Protein AF-A0A609JGU9-F1 (afdb_monomer_lite)

Sequence (105 aa):
IDTYLKVILIIKATEAFLKVETEKYTPDPKTTTNIKYYVAMVAAIKYLGTKDNILQELSTINQINIDNAIFNESLDIVLAHYHKLGGDDQVAKGAALTPAILASL

pLDDT: mean 90.78, std 7.27, range [61.84, 97.81]

Radius of gyration: 13.35 Å; chains: 1; bounding box: 33×25×35 Å

Organism: Salmonella derby (NCBI:txid28144)

Secondary structure (DSSP, 8-state):
--HHHHHHHHHHHHHHHHHH--SS----HHHHHHHHHHHHHHHHHHHHT-SSSHHHHHHH-SS----HHHHHHHHHHHHHHHHHTT-SHHHHHSTTHHHHHHTT-

Structure (mmCIF, N/CA/C/O backbone):
data_AF-A0A609JGU9-F1
#
_entry.id   AF-A0A609JGU9-F1
#
loop_
_atom_site.group_PDB
_atom_site.id
_atom_site.type_symbol
_atom_site.label_atom_id
_atom_site.label_alt_id
_atom_site.label_comp_id
_atom_site.label_asym_id
_atom_site.label_entity_id
_atom_site.label_seq_id
_atom_site.pdbx_PDB_ins_code
_atom_site.Cartn_x
_atom_site.Cartn_y
_atom_site.Cartn_z
_atom_site.occupancy
_atom_site.B_iso_or_equiv
_atom_site.auth_seq_id
_atom_site.auth_comp_id
_atom_site.auth_asym_id
_atom_site.auth_atom_id
_atom_site.pdbx_PDB_model_num
ATOM 1 N N . ILE A 1 1 ? -14.105 7.893 14.777 1.00 61.84 1 ILE A N 1
ATOM 2 C CA . ILE A 1 1 ? -13.543 8.441 13.517 1.00 61.84 1 ILE A CA 1
ATOM 3 C C . ILE A 1 1 ? -14.277 7.782 12.363 1.00 61.84 1 ILE A C 1
ATOM 5 O O . ILE A 1 1 ? -14.367 6.558 12.354 1.00 61.84 1 ILE A O 1
ATOM 9 N N . ASP A 1 2 ? -14.816 8.588 11.452 1.00 86.06 2 ASP A N 1
ATOM 10 C CA . ASP A 1 2 ? -15.476 8.130 10.227 1.00 86.06 2 ASP A CA 1
ATOM 11 C C . ASP A 1 2 ? -14.539 7.227 9.392 1.00 86.06 2 ASP A C 1
ATOM 13 O O . ASP A 1 2 ? -13.338 7.500 9.300 1.00 86.06 2 ASP A O 1
ATOM 17 N N . THR A 1 3 ? -15.049 6.136 8.813 1.00 88.56 3 THR A N 1
ATOM 18 C CA . THR A 1 3 ? -14.246 5.184 8.022 1.00 88.56 3 THR A CA 1
ATOM 19 C C . THR A 1 3 ? -13.490 5.872 6.881 1.00 88.56 3 THR A C 1
ATOM 21 O O . THR A 1 3 ? -12.326 5.548 6.645 1.00 88.56 3 THR A O 1
ATOM 24 N N . TYR A 1 4 ? -14.074 6.888 6.240 1.00 90.19 4 TYR A N 1
ATOM 25 C CA . TYR A 1 4 ? -13.397 7.665 5.201 1.00 90.19 4 TYR A CA 1
ATOM 26 C C . TYR A 1 4 ? -12.193 8.435 5.749 1.00 90.19 4 TYR A C 1
ATOM 28 O O . TYR A 1 4 ? -11.140 8.482 5.112 1.00 90.19 4 TYR A O 1
ATOM 36 N N . LEU A 1 5 ? -12.301 8.983 6.963 1.00 92.19 5 LEU A N 1
ATOM 37 C CA . LEU A 1 5 ? -11.185 9.669 7.612 1.00 92.19 5 LEU A CA 1
ATOM 38 C C . LEU A 1 5 ? -10.036 8.695 7.917 1.00 92.19 5 LEU A C 1
ATOM 40 O O . LEU A 1 5 ? -8.876 9.044 7.708 1.00 92.19 5 LEU A O 1
ATOM 44 N N . LYS A 1 6 ? -10.332 7.456 8.334 1.00 93.56 6 LYS A N 1
ATOM 45 C CA . LYS A 1 6 ? -9.305 6.414 8.546 1.00 93.56 6 LYS A CA 1
ATOM 46 C C . LYS A 1 6 ? -8.574 6.066 7.253 1.00 93.56 6 LYS A C 1
ATOM 48 O O . LYS A 1 6 ? -7.348 6.027 7.248 1.00 93.56 6 LYS A O 1
ATOM 53 N N . VAL A 1 7 ? -9.308 5.888 6.155 1.00 94.44 7 VAL A N 1
ATOM 54 C CA . VAL A 1 7 ? -8.717 5.627 4.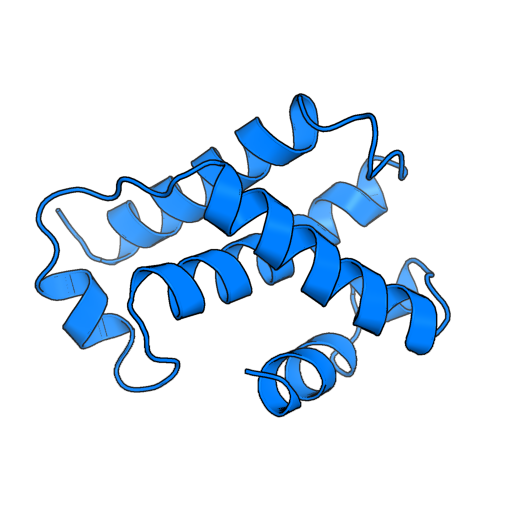832 1.00 94.44 7 VAL A CA 1
ATOM 55 C C . VAL A 1 7 ? -7.777 6.764 4.422 1.00 94.44 7 VAL A C 1
ATOM 57 O O . VAL A 1 7 ? -6.642 6.514 4.020 1.00 94.44 7 VAL A O 1
ATOM 60 N N . ILE A 1 8 ? -8.201 8.021 4.593 1.00 94.88 8 ILE A N 1
ATOM 61 C CA . ILE A 1 8 ? -7.361 9.190 4.294 1.00 94.88 8 ILE A CA 1
ATOM 62 C C . ILE A 1 8 ? -6.091 9.198 5.155 1.00 94.88 8 ILE A C 1
ATOM 64 O O . ILE A 1 8 ? -5.013 9.500 4.644 1.00 94.88 8 ILE A O 1
ATOM 68 N N . LEU A 1 9 ? -6.185 8.853 6.443 1.00 94.94 9 LEU A N 1
ATOM 69 C CA . LEU A 1 9 ? -5.020 8.783 7.331 1.00 94.94 9 LEU A CA 1
ATOM 70 C C . LEU A 1 9 ? -4.010 7.722 6.877 1.00 94.94 9 LEU A C 1
ATOM 72 O O . LEU A 1 9 ? -2.815 8.011 6.862 1.00 94.94 9 LEU A O 1
ATOM 76 N N . ILE A 1 10 ? -4.473 6.546 6.441 1.00 96.44 10 ILE A N 1
ATOM 77 C CA . ILE A 1 10 ? -3.605 5.488 5.898 1.00 96.44 10 ILE A CA 1
ATOM 78 C C . ILE A 1 10 ? -2.883 5.977 4.636 1.00 96.44 10 ILE A C 1
ATOM 80 O O . ILE A 1 10 ? -1.666 5.827 4.519 1.00 96.44 10 ILE A O 1
ATOM 84 N N . ILE A 1 11 ? -3.603 6.617 3.709 1.00 96.25 11 ILE A N 1
ATOM 85 C CA . ILE A 1 11 ? -3.010 7.148 2.471 1.00 96.25 11 ILE A CA 1
ATOM 86 C C . ILE A 1 11 ? -1.964 8.224 2.790 1.00 96.25 11 ILE A C 1
ATOM 88 O O . ILE A 1 11 ? -0.868 8.197 2.233 1.00 96.25 11 ILE A O 1
ATOM 92 N N . LYS A 1 12 ? -2.264 9.150 3.711 1.00 95.06 12 LYS A N 1
ATOM 93 C CA . LYS A 1 12 ? -1.318 10.200 4.124 1.00 95.06 12 LYS A CA 1
ATOM 94 C C . LYS A 1 12 ? -0.073 9.629 4.799 1.00 95.06 12 LYS A C 1
ATOM 96 O O . LYS A 1 12 ? 1.021 10.119 4.536 1.00 95.06 12 LYS A O 1
ATOM 101 N N . ALA A 1 13 ? -0.233 8.618 5.651 1.00 95.75 13 ALA A N 1
ATOM 102 C CA . ALA A 1 13 ? 0.889 7.933 6.285 1.00 95.75 13 ALA A CA 1
ATOM 103 C C . ALA A 1 13 ? 1.765 7.225 5.242 1.00 95.75 13 ALA A C 1
ATOM 105 O O . ALA A 1 13 ? 2.982 7.372 5.266 1.00 95.75 13 ALA A O 1
ATOM 106 N N . THR A 1 14 ? 1.140 6.565 4.264 1.00 96.19 14 THR A N 1
ATOM 107 C CA . THR A 1 14 ? 1.847 5.926 3.144 1.00 96.19 14 THR A CA 1
ATOM 108 C C . THR A 1 14 ? 2.630 6.947 2.319 1.00 96.19 14 THR A C 1
ATOM 110 O O . THR A 1 14 ? 3.791 6.728 1.993 1.00 96.19 14 THR A O 1
ATOM 113 N N . GLU A 1 15 ? 2.026 8.093 1.996 1.00 93.44 15 GLU A N 1
ATOM 114 C CA . GLU A 1 15 ? 2.710 9.160 1.261 1.00 93.44 15 GLU A CA 1
ATOM 115 C C . GLU A 1 15 ? 3.890 9.741 2.053 1.00 93.44 15 GLU A C 1
ATOM 117 O O . GLU A 1 15 ? 4.942 10.008 1.475 1.00 93.44 15 GLU A O 1
ATOM 122 N N . ALA A 1 16 ? 3.731 9.936 3.364 1.00 92.88 16 ALA A N 1
ATOM 123 C CA . ALA A 1 16 ? 4.815 10.395 4.225 1.00 92.88 16 ALA A CA 1
ATOM 124 C C . ALA A 1 16 ? 5.970 9.383 4.257 1.00 92.88 16 ALA A C 1
ATOM 126 O O . ALA A 1 16 ? 7.120 9.785 4.108 1.00 92.88 16 ALA A O 1
ATOM 127 N N . PHE A 1 17 ? 5.654 8.091 4.374 1.00 93.75 17 PHE A N 1
ATOM 128 C CA . PHE A 1 17 ? 6.624 7.000 4.310 1.00 93.75 17 PHE A CA 1
ATOM 129 C C . PHE A 1 17 ? 7.394 6.994 2.980 1.00 93.75 17 PHE A C 1
ATOM 131 O O . PHE A 1 17 ? 8.618 7.060 2.985 1.00 93.75 17 PHE A O 1
ATOM 138 N N . LEU A 1 18 ? 6.704 7.024 1.836 1.00 91.31 18 LEU A N 1
ATOM 1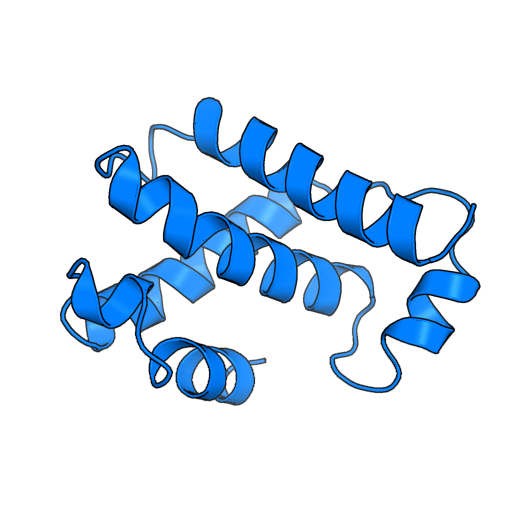39 C CA . LEU A 1 18 ? 7.354 6.991 0.517 1.00 91.31 18 LEU A CA 1
ATOM 140 C C . LEU A 1 18 ? 8.221 8.225 0.217 1.00 91.31 18 LEU A C 1
ATOM 142 O O . LEU A 1 18 ? 9.085 8.164 -0.649 1.00 91.31 18 LEU A O 1
ATOM 146 N N . LYS A 1 19 ? 7.989 9.359 0.892 1.00 87.81 19 LYS A N 1
ATOM 147 C CA . LYS A 1 19 ? 8.838 10.556 0.756 1.00 87.81 19 LYS A CA 1
ATOM 148 C C . LYS A 1 19 ? 10.164 10.435 1.501 1.00 87.81 19 LYS A C 1
ATOM 150 O O . LYS A 1 19 ? 11.114 11.113 1.120 1.00 87.81 19 LYS A O 1
ATOM 155 N N . VAL A 1 20 ? 10.201 9.653 2.580 1.00 87.12 20 VAL A N 1
ATOM 156 C CA . VAL A 1 20 ? 11.406 9.467 3.402 1.00 87.12 20 VAL A CA 1
ATOM 157 C C . VAL A 1 20 ? 12.166 8.198 3.032 1.00 87.12 20 VAL A C 1
ATOM 159 O O . VAL A 1 20 ? 13.383 8.169 3.176 1.00 87.12 20 VAL A O 1
ATOM 162 N N . GLU A 1 21 ? 11.467 7.177 2.534 1.00 80.69 21 GLU A N 1
ATOM 163 C CA . GLU A 1 21 ? 12.049 5.913 2.092 1.00 80.69 21 GLU A CA 1
ATOM 164 C C . GLU A 1 21 ? 12.680 6.072 0.704 1.00 80.69 21 GLU A C 1
ATOM 166 O O . GLU A 1 21 ? 12.010 5.947 -0.320 1.00 80.69 21 GLU A O 1
ATOM 171 N N . THR A 1 22 ? 13.972 6.395 0.681 1.00 74.62 22 THR A N 1
ATOM 172 C CA . THR A 1 22 ? 14.746 6.619 -0.549 1.00 74.62 22 THR A CA 1
ATOM 173 C C . THR A 1 22 ? 15.710 5.480 -0.871 1.00 74.62 22 THR A C 1
ATOM 175 O O . THR A 1 22 ? 16.221 5.438 -1.991 1.00 74.62 22 THR A O 1
ATOM 178 N N . GLU A 1 23 ? 15.943 4.550 0.062 1.00 74.12 23 GLU A N 1
ATOM 179 C CA . GLU A 1 23 ? 16.901 3.451 -0.108 1.00 74.12 23 GLU A CA 1
ATOM 180 C C . GLU A 1 23 ? 16.318 2.336 -0.977 1.00 74.12 23 GLU A C 1
ATOM 182 O O . GLU A 1 23 ? 16.995 1.806 -1.858 1.00 74.12 23 GLU A O 1
ATOM 187 N N . LYS A 1 24 ? 15.045 1.997 -0.757 1.00 68.25 24 LYS A N 1
ATOM 188 C CA . LYS A 1 24 ? 14.362 0.921 -1.492 1.00 68.25 24 LYS A CA 1
ATOM 189 C C . LYS A 1 24 ? 13.652 1.380 -2.761 1.00 68.25 24 LYS A C 1
ATOM 191 O O . LYS A 1 24 ? 13.291 0.558 -3.603 1.00 68.25 24 LYS A O 1
ATOM 196 N N . TYR A 1 25 ? 13.389 2.678 -2.885 1.00 69.56 25 TYR A N 1
ATOM 197 C CA . TYR A 1 25 ? 12.460 3.207 -3.876 1.00 69.56 25 TYR A CA 1
ATOM 198 C C . TYR A 1 25 ? 12.865 4.622 -4.294 1.00 69.56 25 TYR A C 1
ATOM 200 O O . TYR A 1 25 ? 12.727 5.575 -3.535 1.00 69.56 25 TYR A O 1
ATOM 208 N N . THR A 1 26 ? 13.351 4.780 -5.528 1.00 71.00 26 THR A N 1
ATOM 209 C CA . THR A 1 26 ? 13.633 6.105 -6.117 1.00 71.00 26 THR A CA 1
ATOM 210 C C . THR A 1 26 ? 12.961 6.325 -7.481 1.00 71.00 26 THR A C 1
ATOM 212 O O . THR A 1 26 ? 13.639 6.658 -8.454 1.00 71.00 26 THR A O 1
ATOM 215 N N . PRO A 1 27 ? 11.646 6.125 -7.644 1.00 67.69 27 PRO A N 1
ATOM 216 C CA . PRO A 1 27 ? 11.010 6.390 -8.921 1.00 67.69 27 PRO A CA 1
ATOM 217 C C . PRO A 1 27 ? 10.533 7.828 -9.036 1.00 67.69 27 PRO A C 1
ATOM 219 O O . PRO A 1 27 ? 10.449 8.599 -8.077 1.00 67.69 27 PRO A O 1
ATOM 222 N N . ASP A 1 28 ? 10.198 8.176 -10.269 1.00 79.31 28 ASP A N 1
ATOM 223 C CA . ASP A 1 28 ? 9.730 9.498 -10.610 1.00 79.31 28 ASP A CA 1
ATOM 224 C C . ASP A 1 28 ? 8.396 9.837 -9.900 1.00 79.31 28 ASP A C 1
ATOM 226 O O . ASP A 1 28 ? 7.625 8.948 -9.509 1.00 79.31 28 ASP A O 1
ATOM 230 N N . PRO A 1 29 ? 8.068 11.133 -9.753 1.00 77.56 29 PRO A N 1
ATOM 231 C CA . PRO A 1 29 ? 6.859 11.568 -9.056 1.00 77.56 29 PRO A CA 1
ATOM 232 C C . PRO A 1 29 ? 5.546 10.961 -9.582 1.00 77.56 29 PRO A C 1
ATOM 234 O O . PRO A 1 29 ? 4.594 10.812 -8.806 1.00 77.56 29 PRO A O 1
ATOM 237 N N . LYS A 1 30 ? 5.460 10.606 -10.876 1.00 79.06 30 LYS A N 1
ATOM 238 C CA . LYS A 1 30 ? 4.243 10.019 -11.460 1.00 79.06 30 LYS A CA 1
ATOM 239 C C . LYS A 1 30 ? 4.068 8.585 -10.983 1.00 79.06 30 LYS A C 1
ATOM 241 O O . LYS A 1 30 ? 2.999 8.246 -10.478 1.00 79.06 30 LYS A O 1
ATOM 246 N N . THR A 1 31 ? 5.124 7.783 -11.055 1.00 79.62 31 THR A N 1
ATOM 247 C CA . THR A 1 31 ? 5.112 6.397 -10.573 1.00 79.62 31 THR A CA 1
ATOM 248 C C . THR A 1 31 ? 4.831 6.342 -9.069 1.00 79.62 31 THR A C 1
ATOM 250 O O . THR A 1 31 ? 3.953 5.596 -8.640 1.00 79.62 31 THR A O 1
ATOM 253 N N . THR A 1 32 ? 5.445 7.222 -8.268 1.00 82.38 32 THR A N 1
ATOM 254 C CA . THR A 1 32 ? 5.146 7.369 -6.827 1.00 82.38 32 THR A CA 1
ATOM 255 C C . THR A 1 32 ? 3.682 7.696 -6.548 1.00 82.38 32 THR A C 1
ATOM 257 O O . THR A 1 32 ? 3.087 7.140 -5.624 1.00 82.38 32 THR A O 1
ATOM 260 N N . THR A 1 33 ? 3.064 8.546 -7.369 1.00 85.12 33 THR A N 1
ATOM 261 C CA . THR A 1 33 ? 1.638 8.876 -7.229 1.00 85.12 33 THR A CA 1
ATOM 262 C C . THR A 1 33 ? 0.738 7.666 -7.451 1.00 85.12 33 THR A C 1
ATOM 264 O O . THR A 1 33 ? -0.290 7.560 -6.786 1.00 85.12 33 THR A O 1
ATOM 267 N N . ASN A 1 34 ? 1.117 6.755 -8.344 1.00 89.19 34 ASN A N 1
ATOM 268 C CA . ASN A 1 34 ? 0.318 5.577 -8.660 1.00 89.19 34 ASN A CA 1
ATOM 269 C C . ASN A 1 34 ? 0.560 4.447 -7.647 1.00 89.19 34 ASN A C 1
ATOM 271 O O . ASN A 1 34 ? -0.387 3.915 -7.072 1.00 89.19 34 ASN A O 1
ATOM 275 N N . ILE A 1 35 ? 1.829 4.148 -7.347 1.00 91.62 35 ILE A N 1
ATOM 276 C CA . ILE A 1 35 ? 2.239 3.070 -6.435 1.00 91.62 35 ILE A CA 1
ATOM 277 C C . ILE A 1 35 ? 1.728 3.285 -5.005 1.00 91.62 35 ILE A C 1
ATOM 279 O O . ILE A 1 35 ? 1.359 2.312 -4.345 1.00 91.62 35 ILE A O 1
ATOM 283 N N . LYS A 1 36 ? 1.611 4.536 -4.530 1.00 93.88 36 LYS A N 1
ATOM 284 C CA . LYS A 1 36 ? 1.162 4.823 -3.153 1.00 93.88 36 LYS A CA 1
ATOM 285 C C . LYS A 1 36 ? -0.179 4.185 -2.796 1.00 93.88 36 LYS A C 1
ATOM 287 O O . LYS A 1 36 ? -0.372 3.799 -1.649 1.00 93.88 36 LYS A O 1
ATOM 292 N N . TYR A 1 37 ? -1.102 4.062 -3.751 1.00 94.81 37 TYR A N 1
ATOM 293 C CA . TYR A 1 37 ? -2.418 3.477 -3.490 1.00 94.81 37 TYR A CA 1
ATOM 294 C C . TYR A 1 37 ? -2.332 1.966 -3.273 1.00 94.81 37 TYR A C 1
ATOM 296 O O . TYR A 1 37 ? -3.019 1.432 -2.406 1.00 94.81 37 TYR A O 1
ATOM 304 N N . TYR A 1 38 ? -1.438 1.293 -3.996 1.00 96.06 38 TYR A N 1
ATOM 305 C CA . TYR A 1 38 ? -1.171 -0.129 -3.806 1.00 96.06 38 TYR A CA 1
ATOM 306 C C . TYR A 1 38 ? -0.458 -0.372 -2.479 1.00 96.06 38 TYR A C 1
ATOM 308 O O . TYR A 1 38 ? -0.874 -1.243 -1.724 1.00 96.06 38 TYR A O 1
ATOM 316 N N . VAL A 1 39 ? 0.548 0.440 -2.138 1.00 96.38 39 VAL A N 1
ATOM 317 C CA . VAL A 1 39 ? 1.239 0.325 -0.842 1.00 96.38 39 VAL A CA 1
ATOM 318 C C . VAL A 1 39 ? 0.265 0.574 0.310 1.00 96.38 39 VAL A C 1
ATOM 320 O O . VAL A 1 39 ? 0.243 -0.204 1.258 1.00 96.38 39 VAL A O 1
ATOM 323 N N . ALA A 1 40 ? -0.605 1.584 0.205 1.00 97.25 40 ALA A N 1
ATOM 324 C CA . ALA A 1 40 ? -1.637 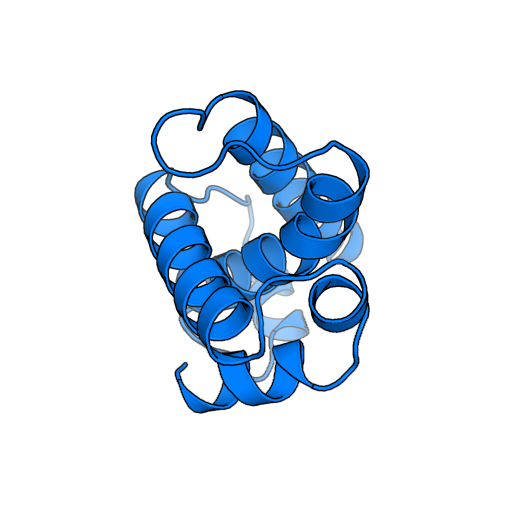1.859 1.204 1.00 97.25 40 ALA A CA 1
ATOM 325 C C . ALA A 1 40 ? -2.628 0.694 1.348 1.00 97.25 40 ALA A C 1
ATOM 327 O O . ALA A 1 40 ? -3.015 0.351 2.463 1.00 97.25 40 ALA 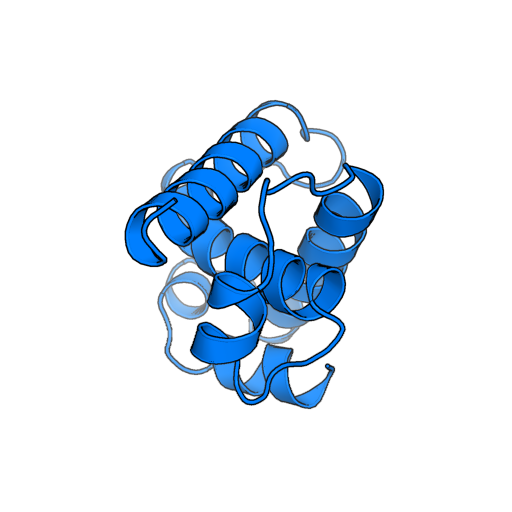A O 1
ATOM 328 N N . MET A 1 41 ? -3.019 0.070 0.232 1.00 96.69 41 MET A N 1
ATOM 329 C CA . MET A 1 41 ? -3.887 -1.108 0.223 1.00 96.69 41 MET A CA 1
ATOM 330 C C . MET A 1 41 ? -3.231 -2.290 0.945 1.00 96.69 41 MET A C 1
ATOM 332 O O . MET A 1 41 ? -3.843 -2.859 1.846 1.00 96.69 41 MET A O 1
ATOM 336 N N . VAL A 1 42 ? -1.992 -2.644 0.589 1.00 97.75 42 VAL A N 1
ATOM 337 C CA . VAL A 1 42 ? -1.271 -3.753 1.235 1.00 97.75 42 VAL A CA 1
ATOM 338 C C . VAL A 1 42 ? -1.042 -3.460 2.717 1.00 97.75 42 VAL A C 1
ATOM 340 O O . VAL A 1 42 ? -1.308 -4.322 3.553 1.00 97.75 42 VAL A O 1
ATOM 343 N N . ALA A 1 43 ? -0.650 -2.231 3.059 1.00 97.81 43 ALA A N 1
ATOM 344 C CA . ALA A 1 43 ? -0.436 -1.826 4.443 1.00 97.81 43 ALA A CA 1
ATOM 345 C C . ALA A 1 43 ? -1.723 -1.924 5.266 1.00 97.81 43 ALA A C 1
ATOM 347 O O . ALA A 1 43 ? -1.689 -2.422 6.387 1.00 97.81 43 ALA A O 1
ATOM 348 N N . ALA A 1 44 ? -2.864 -1.511 4.702 1.00 97.06 44 ALA A N 1
ATOM 349 C CA . ALA A 1 44 ? -4.165 -1.655 5.347 1.00 97.06 44 ALA A CA 1
ATOM 350 C C . ALA A 1 44 ? -4.534 -3.128 5.563 1.00 97.06 44 ALA A C 1
ATOM 352 O O . ALA A 1 44 ? -4.884 -3.497 6.677 1.00 97.06 44 ALA A O 1
ATOM 353 N N . ILE A 1 45 ? -4.409 -3.976 4.536 1.00 97.50 45 ILE A N 1
ATOM 354 C CA . ILE A 1 45 ? -4.706 -5.416 4.639 1.00 97.50 45 ILE A CA 1
ATOM 355 C C . ILE A 1 45 ? -3.853 -6.064 5.732 1.00 97.50 45 ILE A C 1
ATOM 357 O O . ILE A 1 45 ? -4.369 -6.778 6.588 1.00 97.50 45 ILE A O 1
ATOM 361 N N . LYS A 1 46 ? -2.549 -5.776 5.743 1.00 96.69 46 LYS A N 1
ATOM 362 C CA . LYS A 1 46 ? -1.620 -6.324 6.736 1.00 96.69 46 LYS A CA 1
ATOM 363 C C . LYS A 1 46 ? -1.894 -5.804 8.141 1.00 96.69 46 LYS A C 1
ATOM 365 O O . LYS A 1 46 ? -1.854 -6.579 9.087 1.00 96.69 46 LYS A O 1
ATOM 370 N N . TYR A 1 47 ? -2.190 -4.514 8.274 1.00 96.56 47 TYR A N 1
ATOM 371 C CA . TYR A 1 47 ? -2.532 -3.900 9.554 1.00 96.56 47 TYR A CA 1
ATOM 372 C C . TYR A 1 47 ? -3.826 -4.469 10.148 1.00 96.56 47 TYR A C 1
ATOM 374 O O . TYR A 1 47 ? -3.900 -4.696 11.351 1.00 96.56 47 TYR A O 1
ATOM 382 N N . LEU A 1 48 ? -4.832 -4.716 9.305 1.00 95.19 48 LEU A N 1
ATOM 383 C CA . LEU A 1 48 ? -6.116 -5.290 9.710 1.00 95.19 48 LEU A CA 1
ATOM 384 C C . LEU A 1 48 ? -6.066 -6.820 9.848 1.00 95.19 48 LEU A C 1
ATOM 386 O O . LEU A 1 48 ? -6.970 -7.409 10.429 1.00 95.19 48 LEU A O 1
ATOM 390 N N . GLY A 1 49 ? -5.035 -7.472 9.304 1.00 95.19 49 GLY A N 1
ATOM 391 C CA . GLY A 1 49 ? -4.907 -8.931 9.281 1.00 95.19 49 GLY A CA 1
ATOM 392 C C . GLY A 1 49 ? -5.900 -9.632 8.348 1.00 95.19 49 GLY A C 1
ATOM 393 O O . GLY A 1 49 ? -6.056 -10.848 8.426 1.00 95.19 49 GLY A O 1
ATOM 394 N N . THR A 1 50 ? -6.585 -8.889 7.477 1.00 94.31 50 THR A N 1
ATOM 395 C CA . THR A 1 50 ? -7.591 -9.419 6.552 1.00 94.31 50 THR A CA 1
ATOM 396 C C . THR A 1 50 ? -7.718 -8.539 5.313 1.00 94.31 50 THR A C 1
ATOM 398 O O . THR A 1 50 ? -7.517 -7.324 5.369 1.00 94.31 50 THR A O 1
ATOM 401 N N . LYS A 1 51 ? -8.087 -9.156 4.187 1.00 94.38 51 LYS A N 1
ATOM 402 C CA . LYS A 1 51 ? -8.531 -8.464 2.964 1.00 94.38 51 LYS A CA 1
ATOM 403 C C . LYS A 1 51 ? -10.052 -8.427 2.808 1.00 94.38 51 LYS A C 1
ATOM 405 O O . LYS A 1 51 ? -10.565 -7.688 1.971 1.00 94.38 51 LYS A O 1
ATOM 410 N N . ASP A 1 52 ? -10.758 -9.182 3.641 1.00 94.06 52 ASP A N 1
ATOM 411 C CA . ASP A 1 52 ? -12.212 -9.283 3.671 1.00 94.06 52 ASP A CA 1
ATOM 412 C C . ASP A 1 52 ? -12.791 -8.384 4.770 1.00 94.06 52 ASP A C 1
ATOM 414 O O . ASP A 1 52 ? -12.143 -8.128 5.784 1.00 94.06 52 ASP A O 1
ATOM 418 N N . ASN A 1 53 ? -14.023 -7.900 4.581 1.00 93.44 53 ASN A N 1
ATOM 419 C CA . ASN A 1 53 ? -14.750 -7.062 5.549 1.00 93.44 53 ASN A CA 1
ATOM 420 C C . ASN A 1 53 ? -13.994 -5.799 6.024 1.00 93.44 53 ASN A C 1
ATOM 422 O O . ASN A 1 53 ? -14.264 -5.280 7.106 1.00 93.44 53 ASN A O 1
ATOM 426 N N . ILE A 1 54 ? -13.107 -5.244 5.186 1.00 91.88 54 ILE A N 1
ATOM 427 C CA . ILE A 1 54 ? -12.252 -4.078 5.491 1.00 91.88 54 ILE A CA 1
ATOM 428 C C . ILE A 1 54 ? -13.026 -2.911 6.123 1.00 91.88 54 ILE A C 1
ATOM 430 O O . ILE A 1 54 ? -12.538 -2.285 7.058 1.00 91.88 54 ILE A O 1
ATOM 434 N N . LEU A 1 55 ? -14.232 -2.595 5.635 1.00 91.38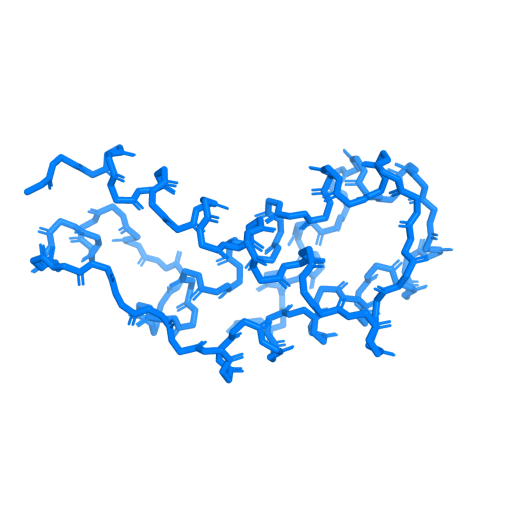 55 LEU A N 1
ATOM 435 C CA . LEU A 1 55 ? -15.030 -1.486 6.176 1.00 91.38 55 LEU A CA 1
ATOM 436 C C . LEU A 1 55 ? -15.469 -1.736 7.622 1.00 91.38 55 LEU A C 1
ATOM 438 O O . LEU A 1 55 ? -15.478 -0.803 8.427 1.00 91.38 55 LEU A O 1
ATOM 442 N N . GLN A 1 56 ? -15.821 -2.982 7.943 1.00 92.44 56 GLN A N 1
ATOM 443 C CA . GLN A 1 56 ? -16.201 -3.377 9.290 1.00 92.44 56 GLN A CA 1
ATOM 444 C C . GLN A 1 56 ? -14.984 -3.34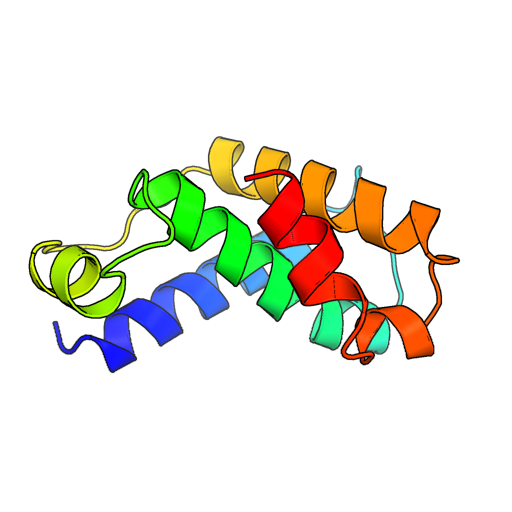0 10.211 1.00 92.44 56 GLN A C 1
ATOM 446 O O . GLN A 1 56 ? -15.051 -2.682 11.245 1.00 92.44 56 GLN A O 1
ATOM 451 N N . GLU A 1 57 ? -13.857 -3.925 9.805 1.00 94.25 57 GLU A N 1
ATOM 452 C CA . GLU A 1 57 ? -12.618 -3.897 10.596 1.00 94.25 57 GLU A CA 1
ATOM 453 C C . GLU A 1 57 ? -12.101 -2.472 10.813 1.00 94.25 57 GLU A C 1
ATOM 455 O O . GLU A 1 57 ? -11.772 -2.069 11.924 1.00 94.25 57 GLU A O 1
ATOM 460 N N . LEU A 1 58 ? -12.128 -1.626 9.782 1.00 92.31 58 LEU A N 1
ATOM 461 C CA . LEU A 1 58 ? -11.786 -0.219 9.960 1.00 92.31 58 LEU A CA 1
ATOM 462 C C . LEU A 1 58 ? -12.723 0.465 10.949 1.00 92.31 58 LEU A C 1
ATOM 464 O O . LEU A 1 58 ? -12.264 1.334 11.685 1.00 92.31 58 LEU A O 1
ATOM 468 N N . SER A 1 59 ? -14.010 0.110 10.992 1.00 91.25 59 SER A N 1
ATOM 469 C CA . SER A 1 59 ? -14.974 0.734 11.903 1.00 91.25 59 SER A CA 1
ATOM 470 C C . SER A 1 59 ? -14.666 0.451 13.379 1.00 91.25 59 SER A C 1
ATOM 472 O O . SER A 1 59 ? -14.851 1.353 14.199 1.00 91.25 59 SER A O 1
ATOM 474 N N . THR A 1 60 ? -14.110 -0.724 13.701 1.00 91.31 60 THR A N 1
ATOM 475 C CA . THR A 1 60 ? -13.795 -1.147 15.079 1.00 91.31 60 THR A CA 1
ATOM 476 C C . THR A 1 60 ? -12.516 -0.504 15.624 1.00 91.31 60 THR A C 1
ATOM 478 O O . THR A 1 60 ? -12.345 -0.396 16.838 1.00 91.31 60 THR A O 1
ATOM 481 N N . ILE A 1 61 ? -11.632 -0.010 14.751 1.00 91.12 61 ILE A N 1
ATOM 482 C CA . ILE A 1 61 ? -10.370 0.618 15.157 1.00 91.12 61 ILE A CA 1
ATOM 483 C C . ILE A 1 61 ? -10.580 2.060 15.624 1.00 91.12 61 ILE A C 1
ATOM 485 O O . ILE A 1 61 ? -11.086 2.910 14.893 1.00 91.12 61 ILE A O 1
ATOM 489 N N . ASN A 1 62 ? -10.121 2.390 16.829 1.00 87.88 62 ASN A N 1
ATOM 490 C CA . ASN A 1 62 ? -10.248 3.750 17.363 1.00 87.88 62 ASN A CA 1
ATOM 491 C C . ASN A 1 62 ? -9.243 4.733 16.745 1.00 87.88 62 ASN A C 1
ATOM 493 O O . ASN A 1 62 ? -9.598 5.880 16.462 1.00 87.88 62 ASN A O 1
ATOM 497 N N . GLN A 1 63 ? -8.014 4.279 16.490 1.00 89.00 63 GLN A N 1
ATOM 498 C CA . GLN A 1 63 ? -6.920 5.087 15.956 1.00 89.00 63 GLN A CA 1
ATOM 499 C C . GLN A 1 63 ? -6.074 4.264 14.983 1.00 89.00 63 GLN A C 1
ATOM 501 O O . GLN A 1 63 ? -5.675 3.150 15.304 1.00 89.00 63 GLN A O 1
ATOM 506 N N . ILE A 1 64 ? -5.776 4.834 13.814 1.00 92.38 64 ILE A N 1
ATOM 507 C CA . ILE A 1 64 ? -4.858 4.232 12.842 1.00 92.38 64 ILE A CA 1
ATOM 508 C C . ILE A 1 64 ? -3.423 4.476 13.304 1.00 92.38 64 ILE A C 1
ATOM 510 O O . ILE A 1 64 ? -3.002 5.628 13.416 1.00 92.38 64 ILE A O 1
ATOM 514 N N . ASN A 1 65 ? -2.686 3.397 13.552 1.00 91.50 65 ASN A N 1
ATOM 515 C CA . ASN A 1 65 ? -1.265 3.436 13.881 1.00 91.50 65 ASN A CA 1
ATOM 516 C C . ASN A 1 65 ? -0.548 2.272 13.186 1.00 91.50 65 ASN A C 1
ATOM 518 O O . ASN A 1 65 ? -0.536 1.159 13.706 1.00 91.50 65 ASN A O 1
ATOM 522 N N . ILE A 1 66 ? -0.018 2.524 11.988 1.00 95.38 66 ILE A N 1
ATOM 523 C CA . ILE A 1 66 ? 0.668 1.524 11.164 1.00 95.38 66 ILE A CA 1
ATOM 524 C C . ILE A 1 66 ? 2.175 1.708 11.341 1.00 95.38 66 ILE A C 1
ATOM 526 O O . ILE A 1 66 ? 2.686 2.808 11.140 1.00 95.38 66 ILE A O 1
ATOM 530 N N . ASP A 1 67 ? 2.871 0.634 11.711 1.00 94.44 67 ASP A N 1
ATOM 531 C CA . ASP A 1 67 ? 4.327 0.626 11.863 1.00 94.44 67 ASP A CA 1
ATOM 532 C C . ASP A 1 67 ? 5.028 0.788 10.498 1.00 94.44 67 ASP A C 1
ATOM 534 O O . ASP A 1 67 ? 4.589 0.236 9.484 1.00 94.44 67 ASP A O 1
ATOM 538 N N . ASN A 1 68 ? 6.166 1.485 10.477 1.00 93.75 68 ASN A N 1
ATOM 539 C CA . ASN A 1 68 ? 7.051 1.555 9.316 1.00 93.75 68 ASN A CA 1
ATOM 540 C C . ASN A 1 68 ? 7.509 0.171 8.834 1.00 93.75 68 ASN A C 1
ATOM 542 O O . ASN A 1 68 ? 7.787 0.018 7.648 1.00 93.75 68 ASN A O 1
ATOM 546 N N . ALA A 1 69 ? 7.567 -0.839 9.705 1.00 95.56 69 ALA A N 1
ATOM 547 C CA . ALA A 1 69 ? 7.820 -2.222 9.310 1.00 95.56 69 ALA A CA 1
ATOM 548 C C . ALA A 1 69 ? 6.730 -2.757 8.361 1.00 95.56 69 ALA A C 1
ATOM 550 O O . ALA A 1 69 ? 7.049 -3.367 7.341 1.00 95.56 69 ALA A O 1
ATOM 551 N N . ILE A 1 70 ? 5.453 -2.457 8.638 1.00 97.56 70 ILE A N 1
ATOM 552 C CA . ILE A 1 70 ? 4.332 -2.835 7.764 1.00 97.56 70 ILE A CA 1
ATOM 553 C C . ILE A 1 70 ? 4.434 -2.092 6.434 1.00 97.56 70 ILE A C 1
ATOM 555 O O . ILE A 1 70 ? 4.235 -2.703 5.385 1.00 97.56 70 ILE A O 1
ATOM 559 N N . PHE A 1 71 ? 4.762 -0.797 6.447 1.00 96.94 71 PHE A N 1
ATOM 560 C CA . PHE A 1 71 ? 4.940 -0.033 5.210 1.00 96.94 71 PHE A CA 1
ATOM 561 C C . PHE A 1 71 ? 6.106 -0.543 4.364 1.00 96.94 71 PHE A C 1
ATOM 563 O O . PHE A 1 71 ? 5.950 -0.687 3.154 1.00 96.94 71 PHE A O 1
ATOM 570 N N . ASN A 1 72 ? 7.230 -0.875 4.995 1.00 95.62 72 ASN A N 1
ATOM 571 C CA . ASN A 1 72 ? 8.386 -1.470 4.334 1.00 95.62 72 ASN A CA 1
ATOM 572 C C . ASN A 1 72 ? 8.030 -2.777 3.634 1.00 95.62 72 ASN A C 1
ATOM 574 O O . ASN A 1 72 ? 8.265 -2.921 2.439 1.00 95.62 72 ASN A O 1
ATOM 578 N N . GLU A 1 73 ? 7.412 -3.706 4.359 1.00 96.31 73 GLU A N 1
ATOM 579 C CA . GLU A 1 73 ? 7.012 -4.988 3.786 1.00 96.31 73 GLU A CA 1
ATOM 580 C C . GLU A 1 73 ? 5.956 -4.808 2.682 1.00 96.31 73 GLU A C 1
ATOM 582 O O . GLU A 1 73 ? 5.988 -5.479 1.652 1.00 96.31 73 GLU A O 1
ATOM 587 N N . SER A 1 74 ? 5.038 -3.856 2.862 1.00 97.44 74 SER A N 1
ATOM 588 C CA . SER A 1 74 ? 4.028 -3.520 1.854 1.00 97.44 74 SER A CA 1
ATOM 589 C C . SER A 1 74 ? 4.657 -2.982 0.574 1.00 97.44 74 SER A C 1
ATOM 591 O O . SER A 1 74 ? 4.235 -3.354 -0.520 1.00 97.44 74 SER A O 1
ATOM 593 N N . LEU A 1 75 ? 5.672 -2.126 0.699 1.00 95.69 75 LEU A N 1
ATOM 594 C CA . LEU A 1 75 ? 6.435 -1.617 -0.431 1.00 95.69 75 LEU A CA 1
ATOM 595 C C . LEU A 1 75 ? 7.177 -2.752 -1.141 1.00 95.69 75 LEU A C 1
ATOM 597 O O . LEU A 1 75 ? 7.055 -2.864 -2.357 1.00 95.69 75 LEU A O 1
ATOM 601 N N . ASP A 1 76 ? 7.853 -3.633 -0.401 1.00 95.12 76 ASP A N 1
ATOM 602 C CA . ASP A 1 76 ? 8.582 -4.773 -0.971 1.00 95.12 76 ASP A CA 1
ATOM 603 C C . ASP A 1 76 ? 7.647 -5.680 -1.802 1.00 95.12 76 ASP A C 1
ATOM 605 O O . ASP A 1 76 ? 7.968 -6.037 -2.939 1.00 95.12 76 ASP A O 1
ATOM 609 N N . ILE A 1 77 ? 6.447 -5.986 -1.288 1.00 96.50 77 ILE A N 1
ATOM 610 C CA . ILE A 1 77 ? 5.426 -6.772 -2.006 1.00 96.50 77 ILE A CA 1
ATOM 611 C C . ILE A 1 77 ? 4.989 -6.063 -3.291 1.00 96.50 77 ILE A C 1
ATOM 613 O O . ILE A 1 77 ? 4.934 -6.675 -4.361 1.00 96.50 77 ILE A O 1
ATOM 617 N N . VAL A 1 78 ? 4.667 -4.772 -3.203 1.00 95.56 78 VAL A N 1
ATOM 618 C CA . VAL A 1 78 ? 4.194 -4.002 -4.358 1.00 95.56 78 VAL A CA 1
ATOM 619 C C . VAL A 1 78 ? 5.275 -3.914 -5.431 1.00 95.56 78 VAL A C 1
ATOM 621 O O . VAL A 1 78 ? 4.974 -4.147 -6.602 1.00 95.56 78 VAL A O 1
ATOM 624 N N . LEU A 1 79 ? 6.526 -3.641 -5.053 1.00 93.81 79 LEU A N 1
ATOM 625 C CA . LEU A 1 79 ? 7.644 -3.554 -5.992 1.00 93.81 79 LEU A CA 1
ATOM 626 C C . LEU A 1 79 ? 7.944 -4.889 -6.656 1.00 93.81 79 LEU A C 1
ATOM 628 O O . LEU A 1 79 ? 8.157 -4.922 -7.867 1.00 93.81 79 LEU A O 1
ATOM 632 N N . ALA A 1 80 ? 7.891 -5.994 -5.911 1.00 95.06 80 ALA A N 1
ATOM 633 C CA . ALA A 1 80 ? 8.092 -7.320 -6.480 1.00 95.06 80 ALA A CA 1
ATOM 634 C C . ALA A 1 80 ? 7.106 -7.598 -7.629 1.00 95.06 80 ALA A C 1
ATOM 636 O O . ALA A 1 80 ? 7.516 -8.026 -8.710 1.00 95.06 80 ALA A O 1
ATOM 637 N N . HIS A 1 81 ? 5.815 -7.301 -7.437 1.00 96.00 81 HIS A N 1
ATOM 638 C CA . HIS A 1 81 ? 4.800 -7.490 -8.483 1.00 96.00 81 HIS A CA 1
ATOM 639 C C . HIS A 1 81 ? 4.887 -6.453 -9.596 1.00 96.00 81 HIS A C 1
ATOM 641 O O . HIS A 1 81 ? 4.769 -6.804 -10.768 1.00 96.00 81 HIS A O 1
ATOM 647 N N . TYR A 1 82 ? 5.139 -5.194 -9.246 1.00 94.00 82 TYR A N 1
ATOM 648 C CA . TYR A 1 82 ? 5.322 -4.109 -10.204 1.00 94.00 82 TYR A CA 1
ATOM 649 C C . TYR A 1 82 ? 6.448 -4.422 -11.194 1.00 94.00 82 TYR A C 1
ATOM 651 O O . TYR A 1 82 ? 6.234 -4.398 -12.407 1.00 94.00 82 TYR A O 1
ATOM 659 N N . HIS A 1 83 ? 7.624 -4.800 -10.690 1.00 93.19 83 HIS A N 1
ATOM 660 C CA . HIS A 1 83 ? 8.769 -5.157 -11.523 1.00 93.19 83 HIS A CA 1
ATOM 661 C C . HIS A 1 83 ? 8.540 -6.453 -12.301 1.00 93.19 83 HIS A C 1
ATOM 663 O O . HIS A 1 83 ? 8.897 -6.524 -13.476 1.00 93.19 83 HIS A O 1
ATOM 669 N N . LYS A 1 84 ? 7.877 -7.454 -11.705 1.00 94.75 84 LYS A N 1
ATOM 670 C CA . LYS A 1 84 ? 7.516 -8.700 -12.402 1.00 94.75 84 LYS A CA 1
ATOM 671 C C . LYS A 1 84 ? 6.605 -8.463 -13.611 1.00 94.75 84 LYS A C 1
ATOM 673 O O . LYS A 1 84 ? 6.671 -9.220 -14.576 1.00 94.75 84 LYS A O 1
ATOM 678 N N . LEU A 1 85 ? 5.769 -7.428 -13.565 1.00 93.94 85 LEU A N 1
ATOM 679 C CA . LEU A 1 85 ? 4.868 -7.046 -14.655 1.00 93.94 85 LEU A CA 1
ATOM 680 C C . LEU A 1 85 ? 5.503 -6.087 -15.678 1.00 93.94 85 LEU A C 1
ATOM 682 O O . LEU A 1 85 ? 4.837 -5.725 -16.642 1.00 93.94 85 LEU A O 1
ATOM 686 N N . GLY A 1 86 ? 6.770 -5.699 -15.501 1.00 91.94 86 GLY A N 1
ATOM 687 C CA . GLY A 1 86 ? 7.521 -4.848 -16.434 1.00 91.94 86 GLY A CA 1
ATOM 688 C C . GLY A 1 86 ? 8.028 -3.540 -15.825 1.00 91.94 86 GLY A C 1
ATOM 689 O O . GLY A 1 86 ? 8.987 -2.971 -16.336 1.00 91.94 86 GLY A O 1
ATOM 690 N N . GLY A 1 87 ? 7.458 -3.097 -14.700 1.00 88.50 87 GLY A N 1
ATOM 691 C CA . GLY A 1 87 ? 7.979 -1.967 -13.932 1.00 88.50 87 GLY A CA 1
ATOM 692 C C . GLY A 1 87 ? 7.890 -0.607 -14.631 1.00 88.50 87 GLY A C 1
ATOM 693 O O . GLY A 1 87 ? 8.791 0.215 -14.450 1.00 88.50 87 GLY A O 1
ATOM 694 N N . ASP A 1 88 ? 6.827 -0.360 -15.403 1.00 88.19 88 ASP A N 1
ATOM 695 C CA . ASP A 1 88 ? 6.591 0.910 -16.097 1.00 88.19 88 ASP A CA 1
ATOM 696 C C . ASP A 1 88 ? 5.326 1.660 -15.619 1.00 88.19 88 ASP A C 1
ATOM 698 O O . ASP A 1 88 ? 4.487 1.155 -14.870 1.00 88.19 88 ASP A O 1
ATOM 702 N N . ASP A 1 89 ? 5.161 2.898 -16.090 1.00 85.50 89 ASP A N 1
ATOM 703 C CA . ASP A 1 89 ? 4.015 3.752 -15.749 1.00 85.50 89 ASP A CA 1
ATOM 704 C C . ASP A 1 89 ? 2.658 3.146 -16.175 1.00 85.50 89 ASP A C 1
ATOM 706 O O . ASP A 1 89 ? 1.638 3.431 -15.544 1.00 85.50 89 ASP A O 1
ATOM 710 N N . GLN A 1 90 ? 2.623 2.279 -17.198 1.00 87.62 90 GLN A N 1
ATOM 711 C CA . GLN A 1 90 ? 1.396 1.586 -17.608 1.00 87.62 90 GLN A CA 1
ATOM 712 C C . GLN A 1 90 ? 1.010 0.510 -16.598 1.00 87.62 90 GLN A C 1
ATOM 714 O O . GLN A 1 90 ? -0.163 0.398 -16.250 1.00 87.62 90 GLN A O 1
ATOM 719 N N . VAL A 1 91 ? 1.981 -0.238 -16.072 1.00 90.19 91 VAL A N 1
ATOM 720 C CA . VAL A 1 91 ? 1.765 -1.203 -14.988 1.00 90.19 91 VAL A CA 1
ATOM 721 C C . VAL A 1 91 ? 1.307 -0.487 -13.722 1.00 90.19 91 VAL A C 1
ATOM 723 O O . VAL A 1 91 ? 0.343 -0.925 -13.099 1.00 90.19 91 VAL A O 1
ATOM 726 N N . ALA A 1 92 ? 1.942 0.636 -13.364 1.00 87.69 92 ALA A N 1
ATOM 727 C CA . ALA A 1 92 ? 1.586 1.399 -12.167 1.00 87.69 92 ALA A CA 1
ATOM 728 C C . ALA A 1 92 ? 0.145 1.943 -12.213 1.00 87.69 92 ALA A C 1
ATOM 730 O O . ALA A 1 92 ? -0.474 2.118 -11.170 1.00 87.69 92 ALA A O 1
ATOM 731 N N . LYS A 1 93 ? -0.397 2.218 -13.406 1.00 87.38 93 LYS A N 1
ATOM 732 C CA . LYS A 1 93 ? -1.787 2.673 -13.618 1.00 87.38 93 LYS A CA 1
ATOM 733 C C . LYS A 1 93 ? -2.758 1.538 -13.934 1.00 87.38 93 LYS A C 1
ATOM 735 O O . LYS A 1 93 ? -3.973 1.730 -13.913 1.00 87.38 93 LYS A O 1
ATOM 740 N N . GLY A 1 94 ? -2.220 0.393 -14.331 1.00 84.06 94 GLY A N 1
ATOM 741 C CA . GLY A 1 94 ? -2.954 -0.683 -14.963 1.00 84.06 94 GLY A CA 1
ATOM 742 C C . GLY A 1 94 ? -3.750 -1.517 -13.969 1.00 84.06 94 GLY A C 1
ATOM 743 O O . GLY A 1 94 ? -3.364 -1.729 -12.819 1.00 84.06 94 GLY A O 1
ATOM 744 N N . ALA A 1 95 ? -4.851 -2.086 -14.455 1.00 87.75 95 ALA A N 1
ATOM 745 C CA . ALA A 1 95 ? -5.705 -2.971 -13.666 1.00 87.75 95 ALA A CA 1
ATOM 746 C C . ALA A 1 95 ? -5.046 -4.321 -13.319 1.00 87.75 95 ALA A C 1
ATOM 748 O O . ALA A 1 95 ? -5.584 -5.059 -12.500 1.00 87.75 95 ALA A O 1
ATOM 749 N N . ALA A 1 96 ? -3.902 -4.658 -13.928 1.00 92.31 96 ALA A N 1
ATOM 750 C CA . ALA A 1 96 ? -3.216 -5.937 -13.730 1.00 92.31 96 ALA A CA 1
ATOM 751 C C . ALA A 1 96 ? -2.450 -6.028 -12.397 1.00 92.31 96 ALA A C 1
ATOM 753 O O . ALA A 1 96 ? -2.271 -7.125 -11.870 1.00 92.31 96 ALA A O 1
ATOM 754 N N . LEU A 1 97 ? -2.019 -4.895 -11.831 1.00 93.88 97 LEU A N 1
ATOM 755 C CA . LEU A 1 97 ? -1.183 -4.889 -10.630 1.00 93.88 97 LEU A CA 1
ATOM 756 C C . LEU A 1 97 ? -1.969 -5.281 -9.365 1.00 93.88 97 LEU A C 1
ATOM 758 O O . LEU A 1 97 ? -1.487 -6.077 -8.562 1.00 93.88 97 LEU A O 1
ATOM 762 N N . THR A 1 98 ? -3.208 -4.802 -9.215 1.00 94.75 98 THR A N 1
ATOM 763 C CA . THR A 1 98 ? -4.080 -5.143 -8.074 1.00 94.75 98 THR A CA 1
ATOM 764 C C . THR A 1 98 ? -4.305 -6.653 -7.910 1.00 94.75 98 THR A C 1
ATOM 766 O O . THR A 1 98 ? -4.009 -7.169 -6.831 1.00 94.75 98 THR A O 1
ATOM 769 N N . PRO A 1 99 ? -4.805 -7.399 -8.920 1.00 95.31 99 PRO A N 1
ATOM 770 C CA . PRO A 1 99 ? -5.038 -8.832 -8.771 1.00 95.31 99 PRO A CA 1
ATOM 771 C C . PRO A 1 99 ? -3.738 -9.616 -8.553 1.00 95.31 99 PRO A C 1
ATOM 773 O O . PRO A 1 99 ? -3.755 -10.592 -7.808 1.00 95.31 99 PRO A O 1
ATOM 776 N N . ALA A 1 100 ? -2.612 -9.180 -9.134 1.00 95.94 100 ALA A N 1
ATOM 777 C CA . ALA A 1 100 ? -1.312 -9.811 -8.901 1.00 95.94 100 ALA A CA 1
ATOM 778 C C . ALA A 1 100 ? -0.882 -9.713 -7.427 1.00 95.94 100 ALA A C 1
ATOM 780 O O . ALA A 1 100 ? -0.487 -10.715 -6.833 1.00 95.94 100 ALA A O 1
ATOM 781 N N . ILE A 1 101 ? -1.039 -8.532 -6.819 1.00 96.31 101 ILE A N 1
ATOM 782 C CA . ILE A 1 101 ? -0.752 -8.309 -5.397 1.00 96.31 101 ILE A CA 1
ATOM 783 C C . ILE A 1 101 ? -1.703 -9.125 -4.512 1.00 96.31 101 ILE A C 1
ATOM 785 O O . ILE A 1 101 ? -1.251 -9.853 -3.631 1.00 96.31 101 ILE A O 1
ATOM 789 N N . LEU A 1 102 ? -3.016 -9.049 -4.752 1.00 94.62 102 LEU A N 1
ATOM 790 C CA . LEU A 1 102 ? -4.025 -9.712 -3.912 1.00 94.62 102 LEU A CA 1
ATOM 791 C C . LEU A 1 102 ? -3.952 -11.245 -3.943 1.00 94.62 102 LEU A C 1
ATOM 793 O O . LEU A 1 102 ? -4.412 -11.891 -3.003 1.00 94.62 102 LEU A O 1
ATOM 797 N N . ALA A 1 103 ? -3.391 -11.831 -5.004 1.00 93.81 103 ALA A N 1
ATOM 798 C CA . ALA A 1 103 ? -3.136 -13.269 -5.086 1.00 93.81 103 ALA A CA 1
ATOM 799 C C . ALA A 1 103 ? -1.984 -13.734 -4.171 1.00 93.81 103 ALA A C 1
ATOM 801 O O . ALA A 1 103 ? -1.838 -14.932 -3.945 1.00 93.81 103 ALA A O 1
ATOM 802 N N . SER A 1 104 ? -1.168 -12.804 -3.663 1.00 88.06 104 SER A N 1
ATOM 803 C CA . SER A 1 104 ? -0.023 -13.073 -2.779 1.00 88.06 104 SER A CA 1
ATOM 804 C C . SER A 1 104 ? -0.247 -12.697 -1.310 1.00 88.06 104 SER A C 1
ATOM 806 O O . SER A 1 104 ? 0.670 -12.847 -0.505 1.00 88.06 104 SER A O 1
ATOM 808 N N . LEU A 1 105 ? -1.446 -12.201 -0.983 1.00 87.62 105 LEU A N 1
ATOM 809 C CA . LEU A 1 105 ? -1.882 -11.783 0.353 1.00 87.62 105 LEU A CA 1
ATOM 810 C C . LEU A 1 105 ? -2.982 -12.709 0.868 1.00 87.62 105 LEU A C 1
ATOM 812 O O . LEU A 1 105 ? -2.909 -13.085 2.051 1.00 87.62 105 LEU A O 1
#

Foldseek 3Di:
DQLVVLLVVLLVVLLVLQVPPCPLDDDDPLLSVLLSVQLSLQQQCVVLVHPPPSSVSSVPDPDDDGDSVSSVVSSVLLVVLCVVVPVDSCSSNDPVSVVSSVVVD